Protein AF-A0A176YN49-F1 (afdb_monomer_lite)

Radius of gyration: 18.61 Å; chains: 1; bounding box: 62×33×27 Å

pLDDT: mean 78.69, std 17.14, range [41.72, 94.06]

Organism: NCBI:txid1497615

Foldseek 3Di:
DDPPPPPPPPPVPPPDDPPVRVVVVCVVVVHDDDPVRVVLVVVLVPDPDDPVVSVVVVCVVVVDDPDD

Secondary structure (DSSP, 8-state):
------------S--PPPHHHHHHHHHHTT----HHHHHHHHHHHHS---HHHHHHHHHHHHHS----

Structure (mmCIF, N/CA/C/O backbone):
data_AF-A0A176YN49-F1
#
_entry.id   AF-A0A176YN49-F1
#
loop_
_atom_site.group_PDB
_atom_site.id
_atom_site.type_symbol
_atom_site.label_atom_id
_atom_site.label_alt_id
_atom_site.label_comp_id
_atom_site.label_asym_id
_atom_site.label_entity_id
_atom_site.label_seq_id
_atom_site.pdbx_PDB_ins_code
_atom_site.Cartn_x
_atom_site.Cartn_y
_atom_site.Cartn_z
_atom_site.occupancy
_atom_site.B_iso_or_equiv
_atom_site.auth_seq_id
_atom_site.auth_comp_id
_atom_site.auth_asym_id
_atom_site.auth_atom_id
_atom_site.pdbx_PDB_model_num
ATOM 1 N N . MET A 1 1 ? -45.446 -19.916 6.060 1.00 41.72 1 MET A N 1
ATOM 2 C CA . MET A 1 1 ? -44.067 -19.858 5.524 1.00 41.72 1 MET A CA 1
ATOM 3 C C . MET A 1 1 ? -43.978 -18.670 4.577 1.00 41.72 1 MET A C 1
ATOM 5 O O . MET A 1 1 ? -44.545 -18.732 3.498 1.00 41.72 1 MET A O 1
AT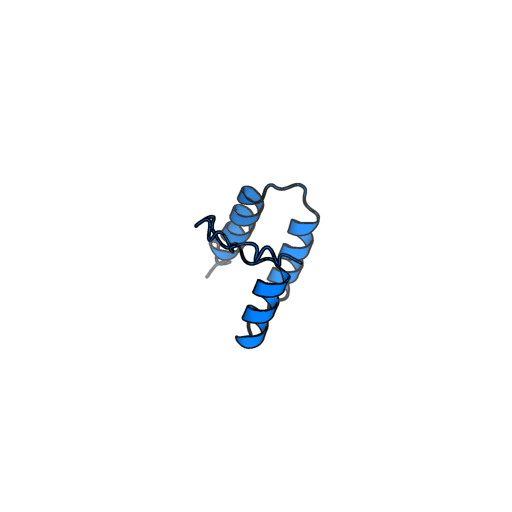OM 9 N N . THR A 1 2 ? -43.364 -17.559 4.982 1.00 41.75 2 THR A N 1
ATOM 10 C CA . THR A 1 2 ? -43.256 -16.358 4.132 1.00 41.75 2 THR A CA 1
ATOM 11 C C . THR A 1 2 ? -41.790 -15.977 3.977 1.00 41.75 2 THR A C 1
ATOM 13 O O . THR A 1 2 ? -41.196 -15.372 4.871 1.00 41.75 2 THR A O 1
ATOM 16 N N . ASN A 1 3 ? -41.202 -16.351 2.837 1.00 48.88 3 ASN A N 1
ATOM 17 C CA . ASN A 1 3 ? -39.839 -15.981 2.464 1.00 48.88 3 ASN A CA 1
ATOM 18 C C . ASN A 1 3 ? -39.772 -14.480 2.170 1.00 48.88 3 ASN A C 1
ATOM 20 O O . ASN A 1 3 ? -40.085 -14.023 1.071 1.00 48.88 3 ASN A O 1
ATOM 24 N N . LYS A 1 4 ? -39.319 -13.709 3.159 1.00 47.16 4 LYS A N 1
ATOM 25 C CA . LYS A 1 4 ? -38.988 -12.292 3.005 1.00 47.16 4 LYS A CA 1
ATOM 26 C C . LYS A 1 4 ? -37.673 -12.197 2.224 1.00 47.16 4 LYS A C 1
ATOM 28 O O . LYS A 1 4 ? -36.591 -12.213 2.807 1.00 47.16 4 LYS A O 1
ATOM 33 N N . ARG A 1 5 ? -37.746 -12.149 0.889 1.00 58.97 5 ARG A N 1
ATOM 34 C CA . ARG A 1 5 ? -36.590 -11.796 0.051 1.00 58.97 5 ARG A CA 1
ATOM 35 C C . ARG A 1 5 ? -36.184 -10.372 0.421 1.00 58.97 5 ARG A C 1
ATOM 37 O O . ARG A 1 5 ? -36.883 -9.418 0.094 1.00 58.97 5 ARG A O 1
ATOM 44 N N . LYS A 1 6 ? -35.088 -10.243 1.172 1.00 54.59 6 LYS A N 1
ATOM 45 C CA . LYS A 1 6 ? -34.485 -8.954 1.511 1.00 54.59 6 LYS A CA 1
ATOM 46 C C . LYS A 1 6 ? -34.031 -8.324 0.195 1.00 54.59 6 LYS A C 1
ATOM 48 O O . LYS A 1 6 ? -33.064 -8.786 -0.406 1.00 54.59 6 LYS A O 1
ATOM 53 N N . GLY A 1 7 ? -34.780 -7.328 -0.272 1.00 46.97 7 GLY A N 1
ATOM 54 C CA . GLY A 1 7 ? -34.391 -6.507 -1.408 1.00 46.97 7 GLY A CA 1
ATOM 55 C C . GLY A 1 7 ? -32.995 -5.953 -1.156 1.00 46.97 7 GLY A C 1
ATOM 56 O O . GLY A 1 7 ? -32.741 -5.341 -0.117 1.00 46.97 7 GLY A O 1
ATOM 57 N N . SER A 1 8 ? -32.077 -6.238 -2.077 1.00 49.69 8 SER A N 1
ATOM 58 C CA . SER A 1 8 ? -30.757 -5.625 -2.103 1.00 49.69 8 SER A CA 1
ATOM 59 C C . SER A 1 8 ? -30.966 -4.154 -2.440 1.00 49.69 8 SER A C 1
ATOM 61 O O . SER A 1 8 ? -31.117 -3.782 -3.600 1.00 49.69 8 SER A O 1
ATOM 63 N N . GLY A 1 9 ? -31.081 -3.328 -1.400 1.00 49.19 9 GLY A N 1
ATOM 64 C CA . GLY A 1 9 ? -31.038 -1.884 -1.538 1.00 49.19 9 GLY A CA 1
ATOM 65 C C . GLY A 1 9 ? -29.664 -1.517 -2.070 1.00 49.19 9 GLY A C 1
ATOM 66 O O . GLY A 1 9 ? -28.690 -1.502 -1.316 1.00 49.19 9 GLY A O 1
ATOM 67 N N . ILE A 1 10 ? -29.579 -1.258 -3.372 1.00 52.84 10 ILE A N 1
ATOM 68 C CA . ILE A 1 10 ? -28.437 -0.580 -3.971 1.00 52.84 10 ILE A CA 1
ATOM 69 C C . ILE A 1 10 ? -28.531 0.870 -3.495 1.00 52.84 10 ILE A C 1
ATOM 71 O O . ILE A 1 10 ? -29.014 1.749 -4.198 1.00 52.84 10 ILE A O 1
ATOM 75 N N . ASN A 1 11 ? -28.104 1.115 -2.255 1.00 56.09 11 ASN A N 1
ATOM 76 C CA . ASN A 1 11 ? -27.612 2.432 -1.906 1.00 56.09 11 ASN A CA 1
ATOM 77 C C . ASN A 1 11 ? -26.394 2.647 -2.800 1.00 56.09 11 ASN A C 1
ATOM 79 O O . ASN A 1 11 ? -25.422 1.894 -2.728 1.00 56.09 11 ASN A O 1
ATOM 83 N N . SER A 1 12 ? -26.431 3.679 -3.629 1.00 54.59 12 SER A N 1
ATOM 84 C CA . SER A 1 12 ? -25.288 4.239 -4.355 1.00 54.59 12 SER A CA 1
ATOM 85 C C . SER A 1 12 ? -24.242 4.849 -3.399 1.00 54.59 12 SER A C 1
ATOM 87 O O . SER A 1 12 ? -23.555 5.810 -3.723 1.00 54.59 12 SER A O 1
ATOM 89 N N . SER A 1 13 ? -24.092 4.276 -2.202 1.00 57.91 13 SER A N 1
ATOM 90 C CA . SER A 1 13 ? -22.912 4.396 -1.361 1.00 57.91 13 SER A CA 1
ATOM 91 C C . SER A 1 13 ? -21.758 3.746 -2.112 1.00 57.91 13 SER A C 1
ATOM 93 O O . SER A 1 13 ? -21.854 2.572 -2.477 1.00 57.91 13 SER A O 1
ATOM 95 N N . SER A 1 14 ? -20.703 4.511 -2.381 1.00 63.19 14 SER A N 1
ATOM 96 C CA . SER A 1 14 ? -19.492 4.057 -3.067 1.00 63.19 14 SER A CA 1
ATOM 97 C C . SER A 1 14 ? -19.133 2.617 -2.684 1.00 63.19 14 SER A C 1
ATOM 99 O O . SER A 1 14 ? -18.886 2.297 -1.521 1.00 63.19 14 SER A O 1
ATOM 101 N N . ARG A 1 15 ? -19.145 1.706 -3.664 1.00 71.25 15 ARG A N 1
ATOM 102 C CA . ARG A 1 15 ? -18.772 0.307 -3.436 1.00 71.25 15 ARG A CA 1
ATOM 103 C C . ARG A 1 15 ? -17.256 0.244 -3.278 1.00 71.25 15 ARG A C 1
ATOM 105 O O . ARG A 1 15 ? -16.535 -0.017 -4.235 1.00 71.25 15 ARG A O 1
ATOM 112 N N . ILE A 1 16 ? -16.769 0.555 -2.079 1.00 74.94 16 ILE A N 1
ATOM 113 C CA . ILE A 1 16 ? -15.349 0.461 -1.751 1.00 74.94 16 ILE A CA 1
ATOM 114 C C . ILE A 1 16 ? -14.970 -1.018 -1.780 1.00 74.94 16 ILE A C 1
ATOM 116 O O . ILE A 1 16 ? -15.528 -1.839 -1.049 1.00 74.94 16 ILE A O 1
ATOM 120 N N . LEU A 1 17 ? -14.029 -1.362 -2.655 1.00 79.44 17 LEU A N 1
ATOM 121 C CA . LEU A 1 17 ? -13.437 -2.690 -2.678 1.00 79.44 17 LEU A CA 1
ATOM 122 C C . LEU A 1 17 ? -12.619 -2.862 -1.398 1.00 79.44 17 LEU A C 1
ATOM 124 O O . LEU A 1 17 ? -11.716 -2.076 -1.126 1.00 79.44 17 LEU A O 1
ATOM 128 N N . GLY A 1 18 ? -12.941 -3.883 -0.607 1.00 83.31 18 GLY A N 1
ATOM 129 C CA . GLY A 1 18 ? -12.086 -4.273 0.509 1.00 83.31 18 GLY A CA 1
ATOM 130 C C . GLY A 1 18 ? -10.767 -4.873 0.015 1.00 83.31 18 GLY A C 1
ATOM 131 O O . GLY A 1 18 ? -10.677 -5.342 -1.125 1.00 83.31 18 GLY A O 1
ATOM 132 N N . ASP A 1 19 ? -9.772 -4.927 0.902 1.00 82.31 19 ASP A N 1
ATOM 133 C CA . ASP A 1 19 ? -8.405 -5.385 0.609 1.00 82.31 19 ASP A CA 1
ATOM 134 C C . ASP A 1 19 ? -8.363 -6.730 -0.127 1.00 82.31 19 ASP A C 1
ATOM 136 O O . ASP A 1 19 ? -7.607 -6.903 -1.081 1.00 82.31 19 ASP A O 1
ATOM 140 N N . ARG A 1 20 ? -9.225 -7.676 0.267 1.00 83.25 20 ARG A N 1
ATOM 141 C CA . ARG A 1 20 ? -9.309 -9.006 -0.353 1.00 83.25 20 ARG A CA 1
ATOM 142 C C . ARG A 1 20 ? -9.720 -8.941 -1.825 1.00 83.25 20 ARG A C 1
ATOM 144 O O . ARG A 1 20 ? -9.127 -9.630 -2.650 1.00 83.25 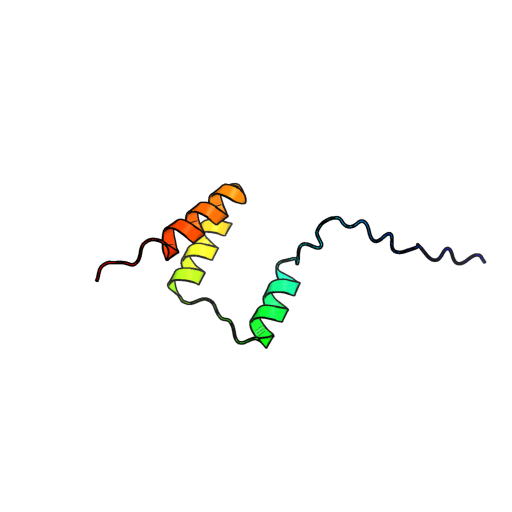20 ARG A O 1
ATOM 151 N N . THR A 1 21 ? -10.725 -8.132 -2.153 1.00 90.31 21 THR A N 1
ATOM 152 C CA . THR A 1 21 ? -11.215 -7.999 -3.532 1.00 90.31 21 THR A CA 1
ATOM 153 C C . THR A 1 21 ? -10.204 -7.249 -4.387 1.00 90.31 21 THR A C 1
ATOM 155 O O . THR A 1 21 ? -9.914 -7.670 -5.503 1.00 90.31 21 THR A O 1
ATOM 158 N N . PHE A 1 22 ? -9.614 -6.181 -3.847 1.00 85.19 22 PHE A N 1
ATOM 159 C CA . PHE A 1 22 ? -8.566 -5.435 -4.535 1.00 85.19 22 PHE A CA 1
ATOM 160 C C . PHE A 1 22 ? -7.338 -6.313 -4.831 1.00 85.19 22 PHE A C 1
ATOM 162 O O . PHE A 1 22 ? -6.823 -6.294 -5.948 1.00 85.19 22 PHE A O 1
ATOM 169 N N . ALA A 1 23 ? -6.906 -7.136 -3.869 1.00 85.25 23 ALA A N 1
ATOM 170 C CA . ALA A 1 23 ? -5.806 -8.080 -4.057 1.00 85.25 23 ALA A CA 1
ATOM 171 C C . ALA A 1 23 ? -6.119 -9.148 -5.116 1.00 85.25 23 ALA A C 1
ATOM 173 O O . ALA A 1 23 ? -5.257 -9.456 -5.934 1.00 85.25 23 ALA A O 1
ATOM 174 N N . ALA A 1 24 ? -7.345 -9.683 -5.129 1.00 88.81 24 ALA A N 1
ATOM 175 C CA . ALA A 1 24 ? -7.768 -10.657 -6.133 1.00 88.81 24 ALA A CA 1
ATOM 176 C C . ALA A 1 24 ? -7.727 -10.070 -7.553 1.00 88.81 24 ALA A C 1
ATOM 178 O O . ALA A 1 24 ? -7.172 -10.695 -8.451 1.00 88.81 24 ALA A O 1
ATOM 179 N N . ILE A 1 25 ? -8.245 -8.851 -7.739 1.00 87.75 25 ILE A N 1
ATOM 180 C CA . ILE A 1 25 ? -8.213 -8.152 -9.034 1.00 87.75 25 ILE A CA 1
ATOM 181 C C . ILE A 1 25 ? -6.765 -7.868 -9.449 1.00 87.75 25 ILE A C 1
ATOM 183 O O . ILE A 1 25 ? -6.360 -8.209 -10.555 1.00 87.75 25 ILE A O 1
ATOM 187 N N . SER A 1 26 ? -5.957 -7.328 -8.532 1.00 88.06 26 SER A N 1
ATOM 188 C CA . SER A 1 26 ? -4.551 -7.003 -8.804 1.00 88.06 26 SER A CA 1
ATOM 189 C C . SER A 1 26 ? -3.742 -8.235 -9.218 1.00 88.06 26 SER A C 1
ATOM 191 O O . SER A 1 26 ? -2.879 -8.147 -10.086 1.00 88.06 26 SER A O 1
ATOM 193 N N . ALA A 1 27 ? -4.024 -9.394 -8.615 1.00 88.69 27 ALA A N 1
ATOM 194 C CA . ALA A 1 27 ? -3.364 -10.650 -8.952 1.00 88.69 27 ALA A CA 1
ATOM 195 C C . ALA A 1 27 ? -3.718 -11.143 -10.363 1.00 88.69 27 ALA A C 1
ATOM 197 O O . ALA A 1 27 ? -2.824 -11.618 -11.062 1.00 88.69 27 ALA A O 1
ATOM 198 N N . VAL A 1 28 ? -4.981 -11.004 -10.787 1.00 92.50 28 VAL A N 1
ATOM 199 C CA . VAL A 1 28 ? -5.416 -11.340 -12.156 1.00 92.50 28 VAL A CA 1
ATOM 200 C C . VAL A 1 28 ? -4.689 -10.475 -13.183 1.00 92.50 28 VAL A C 1
ATOM 202 O O . VAL A 1 28 ? -4.250 -10.986 -14.207 1.00 92.50 28 VAL A O 1
ATOM 205 N N . GLU A 1 29 ? -4.480 -9.196 -12.880 1.00 91.00 29 GLU A N 1
ATOM 206 C CA . GLU A 1 29 ? -3.732 -8.284 -13.755 1.00 91.00 29 GLU A CA 1
ATOM 207 C C . 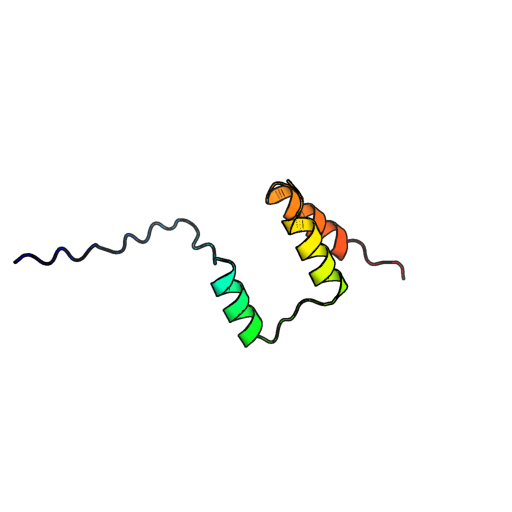GLU A 1 29 ? -2.204 -8.436 -13.656 1.00 91.00 29 GLU A C 1
ATOM 209 O O . GLU A 1 29 ? -1.452 -7.699 -14.289 1.00 91.00 29 GLU A O 1
ATOM 214 N N . GLY A 1 30 ? -1.708 -9.377 -12.847 1.00 92.00 30 GLY A N 1
ATOM 215 C CA . GLY A 1 30 ? -0.273 -9.589 -12.653 1.00 92.00 30 GLY A CA 1
ATOM 216 C C . GLY A 1 30 ? 0.434 -8.452 -11.904 1.00 92.00 30 GLY A C 1
ATOM 217 O O . GLY A 1 30 ? 1.666 -8.431 -11.838 1.00 92.00 30 GLY A O 1
ATOM 218 N N . LEU A 1 31 ? -0.315 -7.529 -11.295 1.00 89.44 31 LEU A N 1
ATOM 219 C CA . LEU A 1 31 ? 0.224 -6.396 -10.553 1.00 89.44 31 LEU A CA 1
ATOM 220 C C . LEU A 1 31 ? 0.792 -6.864 -9.211 1.00 89.44 31 LEU A C 1
ATOM 222 O O . LEU A 1 31 ? 0.102 -7.434 -8.362 1.00 89.44 31 LEU A O 1
ATOM 226 N N . LYS A 1 32 ? 2.079 -6.590 -8.994 1.00 86.62 32 LYS A N 1
ATOM 227 C CA . LYS A 1 32 ? 2.785 -6.905 -7.749 1.00 86.62 32 LYS A CA 1
ATOM 228 C C . LYS A 1 32 ? 3.502 -5.672 -7.229 1.00 86.62 32 LYS A C 1
ATOM 230 O O . LYS A 1 32 ? 4.107 -4.915 -7.982 1.00 86.62 32 LYS A O 1
ATOM 235 N N . LEU A 1 33 ? 3.490 -5.503 -5.910 1.00 85.81 33 LEU A N 1
ATOM 236 C CA . LEU A 1 33 ? 4.283 -4.466 -5.262 1.00 85.81 33 LEU A CA 1
ATOM 237 C C . LEU A 1 33 ? 5.779 -4.802 -5.349 1.00 85.81 33 LEU A C 1
ATOM 239 O O . LEU A 1 33 ? 6.196 -5.911 -4.996 1.00 85.81 33 LEU A O 1
ATOM 243 N N . GLY A 1 34 ? 6.589 -3.820 -5.746 1.00 89.62 34 GLY A N 1
ATOM 244 C CA . GLY A 1 34 ? 8.044 -3.885 -5.621 1.00 89.62 34 GLY A CA 1
ATOM 245 C C . GLY A 1 34 ? 8.492 -3.885 -4.154 1.00 89.62 34 GLY A C 1
ATOM 246 O O . GLY A 1 34 ? 7.713 -3.576 -3.249 1.00 89.62 34 GLY A O 1
ATOM 247 N N . LYS A 1 35 ? 9.766 -4.215 -3.903 1.00 91.12 35 LYS A N 1
ATOM 248 C CA . LYS A 1 35 ? 10.330 -4.314 -2.542 1.00 91.12 35 LYS A CA 1
ATOM 249 C C . LYS A 1 35 ? 10.103 -3.036 -1.717 1.00 91.12 35 LYS A C 1
ATOM 251 O O . LYS A 1 35 ? 9.501 -3.106 -0.650 1.00 91.12 35 LYS A O 1
ATOM 256 N N . ALA A 1 36 ? 10.471 -1.874 -2.262 1.00 89.94 36 ALA A N 1
ATOM 257 C CA . ALA A 1 36 ? 10.297 -0.582 -1.590 1.00 89.94 36 ALA A CA 1
ATOM 258 C C . ALA A 1 36 ? 8.820 -0.263 -1.283 1.00 89.94 36 ALA A C 1
ATOM 260 O O . ALA A 1 36 ? 8.485 0.290 -0.236 1.00 89.94 36 ALA A O 1
ATOM 261 N N . SER A 1 37 ? 7.912 -0.641 -2.185 1.00 89.75 37 SER A N 1
ATOM 262 C CA . SER A 1 37 ? 6.472 -0.449 -2.010 1.00 89.75 37 SER A CA 1
ATOM 263 C C . SER A 1 37 ? 5.910 -1.347 -0.903 1.00 89.75 37 SER A C 1
ATOM 265 O O . SER A 1 37 ? 5.087 -0.891 -0.112 1.00 89.75 37 SER A O 1
ATOM 267 N N . LYS A 1 38 ? 6.379 -2.602 -0.804 1.00 91.00 38 LYS A N 1
ATOM 268 C CA . LYS A 1 38 ? 6.011 -3.541 0.272 1.00 91.00 38 LYS A CA 1
ATOM 269 C C . LYS A 1 38 ? 6.481 -3.052 1.641 1.00 91.00 38 LYS A C 1
ATOM 271 O O . LYS A 1 38 ? 5.707 -3.073 2.596 1.00 91.00 38 LYS A O 1
ATOM 276 N N . GLU A 1 39 ? 7.724 -2.587 1.731 1.00 92.25 39 GLU A N 1
ATOM 277 C CA . GLU A 1 39 ? 8.292 -2.033 2.966 1.00 92.25 39 GLU A CA 1
ATOM 278 C C . GLU A 1 39 ? 7.497 -0.811 3.437 1.00 92.25 39 GLU A C 1
ATOM 280 O O . GLU A 1 39 ? 7.093 -0.742 4.599 1.00 92.25 39 GLU A O 1
ATOM 285 N N . ARG A 1 40 ? 7.168 0.101 2.514 1.00 92.44 40 ARG A N 1
ATOM 286 C CA . ARG A 1 40 ? 6.333 1.269 2.812 1.00 92.44 40 ARG A CA 1
ATOM 287 C C . ARG A 1 40 ? 4.937 0.880 3.283 1.00 92.44 40 ARG A C 1
ATOM 289 O O . ARG A 1 40 ? 4.466 1.434 4.269 1.00 92.44 40 ARG A O 1
ATOM 296 N N . LEU A 1 41 ? 4.285 -0.077 2.621 1.00 90.75 41 LEU A N 1
ATOM 297 C CA . LEU A 1 41 ? 2.964 -0.556 3.034 1.00 90.75 41 LEU A CA 1
ATOM 298 C C . LEU A 1 41 ? 2.997 -1.143 4.454 1.00 90.75 41 LEU A C 1
ATOM 300 O O . LEU A 1 41 ? 2.136 -0.825 5.270 1.00 90.75 41 LEU A O 1
ATOM 304 N N . SER A 1 42 ? 4.019 -1.940 4.776 1.00 92.19 42 SER A N 1
ATOM 305 C CA . SER A 1 42 ? 4.221 -2.485 6.125 1.00 92.19 42 SER A CA 1
ATOM 306 C C . SER A 1 42 ? 4.398 -1.376 7.169 1.00 92.19 42 SER A C 1
ATOM 308 O O . SER A 1 42 ? 3.745 -1.401 8.213 1.00 92.19 42 SER A O 1
ATOM 310 N N . ALA A 1 43 ? 5.214 -0.359 6.873 1.00 92.56 43 ALA A N 1
ATOM 311 C CA . ALA A 1 43 ? 5.407 0.795 7.752 1.00 92.56 43 ALA A CA 1
ATOM 312 C C . ALA A 1 43 ? 4.113 1.611 7.944 1.00 92.56 43 ALA A C 1
ATOM 314 O O . ALA A 1 43 ? 3.769 1.974 9.068 1.00 92.56 43 ALA A O 1
ATOM 315 N N . LEU A 1 44 ? 3.353 1.846 6.870 1.00 92.25 44 LEU A N 1
ATOM 316 C CA . LEU A 1 44 ? 2.076 2.568 6.903 1.00 92.25 44 LEU A CA 1
ATOM 317 C C . LEU A 1 44 ? 0.976 1.811 7.651 1.00 92.25 44 LEU A C 1
ATOM 319 O O . LEU A 1 44 ? 0.103 2.431 8.253 1.00 92.25 44 LEU A O 1
ATOM 323 N N . ASN A 1 45 ? 0.983 0.481 7.622 1.00 88.62 45 ASN A N 1
ATOM 324 C CA . ASN A 1 45 ? 0.012 -0.318 8.368 1.00 88.62 45 ASN A CA 1
ATOM 325 C C . ASN A 1 45 ? 0.294 -0.317 9.871 1.00 88.62 45 ASN A C 1
ATOM 327 O O . ASN A 1 45 ? -0.644 -0.377 10.659 1.00 88.62 45 ASN A O 1
ATOM 331 N N . LYS A 1 46 ? 1.565 -0.188 10.264 1.00 93.31 46 LYS A N 1
ATOM 332 C CA . LYS A 1 46 ? 1.980 -0.061 11.668 1.00 93.31 46 LYS A CA 1
ATOM 333 C C . LYS A 1 46 ? 1.830 1.362 12.216 1.00 93.31 46 LYS A C 1
ATOM 335 O O . LYS A 1 46 ? 1.876 1.553 13.428 1.00 93.31 46 LYS A O 1
ATOM 340 N N . SER A 1 47 ? 1.672 2.363 11.350 1.00 91.19 47 SER A N 1
ATOM 341 C CA . SER A 1 47 ? 1.528 3.756 11.768 1.00 91.19 47 SER A CA 1
ATOM 342 C C . SER A 1 47 ? 0.091 4.087 12.182 1.00 91.19 47 SER A C 1
ATOM 344 O O . SER A 1 47 ? -0.881 3.530 11.670 1.00 91.19 47 SER A O 1
ATOM 346 N N . LYS A 1 48 ? -0.057 5.059 13.088 1.00 93.56 48 LYS A N 1
ATOM 347 C CA . LYS A 1 48 ? -1.360 5.582 13.541 1.00 93.56 48 LYS A CA 1
ATOM 348 C C . LYS A 1 48 ? -1.919 6.673 12.609 1.00 93.56 48 LYS A C 1
ATOM 350 O O . LYS A 1 48 ? -2.661 7.544 13.050 1.00 93.56 48 LYS A O 1
ATOM 355 N N . LEU A 1 49 ? -1.526 6.664 11.333 1.00 92.94 49 LEU A N 1
ATOM 356 C CA . LEU A 1 49 ? -1.923 7.682 10.358 1.00 92.94 49 LEU A CA 1
ATOM 357 C C . LEU A 1 49 ? -3.370 7.490 9.896 1.00 92.94 49 LEU A C 1
ATOM 359 O O . LEU A 1 49 ? -3.831 6.365 9.686 1.00 92.94 49 LEU A O 1
ATOM 363 N N . THR A 1 50 ? -4.062 8.600 9.647 1.00 93.44 50 THR A N 1
ATOM 364 C CA . THR A 1 50 ? -5.385 8.578 9.015 1.00 93.44 50 THR A CA 1
ATOM 365 C C . THR A 1 50 ? -5.285 8.104 7.559 1.00 93.44 50 THR A C 1
ATOM 367 O O . THR A 1 50 ? -4.227 8.230 6.933 1.00 93.44 50 THR A O 1
ATOM 370 N N . PRO A 1 51 ? -6.379 7.611 6.950 1.00 88.75 51 PRO A N 1
ATOM 371 C CA . PRO A 1 51 ? -6.371 7.226 5.538 1.00 88.75 51 PRO A CA 1
ATOM 372 C C . PRO A 1 51 ? -5.890 8.343 4.599 1.00 88.75 51 PRO A C 1
ATOM 374 O O . PRO A 1 51 ? -5.165 8.075 3.643 1.00 88.75 51 PRO A O 1
ATOM 377 N N . ALA A 1 52 ? -6.240 9.602 4.885 1.00 91.94 52 ALA A N 1
ATOM 378 C CA . ALA A 1 52 ? -5.786 10.750 4.101 1.00 91.94 52 ALA A CA 1
ATOM 379 C C . ALA A 1 52 ? -4.264 10.948 4.193 1.00 91.94 52 ALA A C 1
ATOM 381 O O . ALA A 1 52 ? -3.606 11.131 3.170 1.00 91.94 52 ALA A O 1
ATOM 382 N N . GLN A 1 53 ? -3.697 10.827 5.395 1.00 94.06 53 GLN A N 1
ATOM 383 C CA . GLN A 1 53 ? -2.252 10.922 5.612 1.00 94.06 53 GLN A CA 1
ATOM 384 C C . GLN A 1 53 ? -1.498 9.756 4.965 1.00 94.06 53 GLN A C 1
ATOM 386 O O . GLN A 1 53 ? -0.465 9.972 4.336 1.00 94.06 53 GLN A O 1
ATOM 391 N N . LYS A 1 54 ? -2.030 8.528 5.045 1.00 92.19 54 LYS A N 1
ATOM 392 C CA . LYS A 1 54 ? -1.446 7.366 4.354 1.00 92.19 54 LYS A CA 1
ATOM 393 C C . LYS A 1 54 ? -1.377 7.596 2.844 1.00 92.19 54 LYS A C 1
ATOM 395 O O . LYS A 1 54 ? -0.343 7.329 2.239 1.00 92.19 54 LYS A O 1
ATOM 400 N N . ARG A 1 55 ? -2.444 8.135 2.239 1.00 90.75 55 ARG A N 1
ATOM 401 C CA . ARG A 1 55 ? -2.455 8.494 0.810 1.00 90.75 55 ARG A CA 1
ATOM 402 C C . ARG A 1 55 ? -1.406 9.551 0.476 1.00 90.75 55 ARG A C 1
ATOM 404 O O . ARG A 1 55 ? -0.676 9.372 -0.492 1.00 90.75 55 ARG A O 1
ATOM 411 N N . ALA A 1 56 ? -1.307 10.610 1.279 1.00 93.44 56 ALA A N 1
ATOM 412 C CA . ALA A 1 56 ?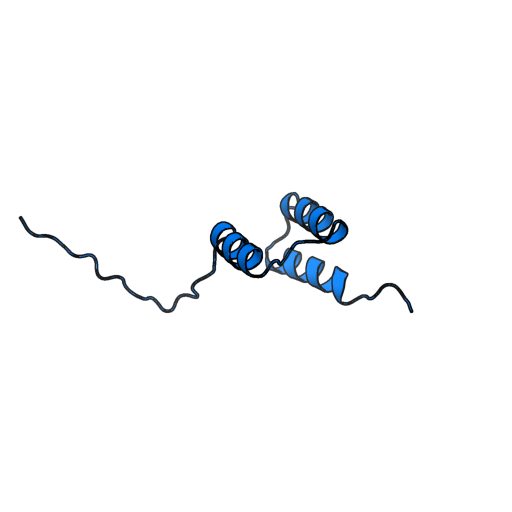 -0.312 11.659 1.074 1.00 93.44 56 ALA A CA 1
ATOM 413 C C . ALA A 1 56 ? 1.122 11.104 1.110 1.00 93.44 56 ALA A C 1
ATOM 415 O O . ALA A 1 56 ? 1.922 11.422 0.236 1.00 93.44 56 ALA A O 1
ATOM 416 N N . GLU A 1 57 ? 1.425 10.213 2.058 1.00 91.50 57 GLU A N 1
ATOM 417 C CA . GLU A 1 57 ? 2.748 9.590 2.176 1.00 91.50 57 GLU A CA 1
ATOM 418 C C . GLU A 1 57 ? 3.074 8.670 0.991 1.00 91.50 57 GLU A C 1
ATOM 420 O O . GLU A 1 57 ? 4.198 8.672 0.486 1.00 91.50 57 GLU A O 1
ATOM 425 N N . VAL A 1 58 ? 2.085 7.916 0.495 1.00 90.94 58 VAL A N 1
ATOM 426 C CA . VAL A 1 58 ? 2.245 7.123 -0.732 1.00 90.94 58 VAL A CA 1
ATOM 427 C C . VAL A 1 58 ? 2.539 8.037 -1.920 1.00 90.94 58 VAL A C 1
ATOM 429 O O . VAL A 1 58 ? 3.526 7.805 -2.611 1.00 90.94 58 VAL A O 1
ATOM 432 N N . LEU A 1 59 ? 1.736 9.083 -2.138 1.00 91.94 59 LEU A N 1
ATOM 433 C CA . LEU A 1 59 ? 1.919 10.015 -3.255 1.00 91.94 59 LEU A CA 1
ATOM 434 C C . LEU A 1 59 ? 3.283 10.704 -3.197 1.00 91.94 59 LEU A C 1
ATOM 436 O O . LEU A 1 59 ? 4.012 10.694 -4.185 1.00 91.94 59 LEU A O 1
ATOM 440 N N . ARG A 1 60 ? 3.677 11.216 -2.028 1.00 90.19 60 ARG A N 1
ATOM 441 C CA . ARG A 1 60 ? 4.987 11.845 -1.807 1.00 90.19 60 ARG A CA 1
ATOM 442 C C . ARG A 1 60 ? 6.136 10.946 -2.263 1.00 90.19 60 ARG A C 1
ATOM 444 O O . ARG A 1 60 ? 7.088 11.425 -2.870 1.00 90.19 60 ARG A O 1
ATOM 451 N N . ALA A 1 61 ? 6.035 9.646 -2.000 1.00 88.81 61 ALA A N 1
ATOM 452 C CA . ALA A 1 61 ? 7.080 8.691 -2.330 1.00 88.81 61 ALA A CA 1
ATOM 453 C C . ALA A 1 61 ? 7.198 8.337 -3.825 1.00 88.81 61 ALA A C 1
ATOM 455 O O . ALA A 1 61 ? 8.201 7.737 -4.204 1.00 88.81 61 ALA A O 1
ATOM 456 N N . TYR A 1 62 ? 6.201 8.671 -4.651 1.00 83.69 62 TYR A N 1
ATOM 457 C CA . TYR A 1 62 ? 6.218 8.436 -6.104 1.00 83.69 62 TYR A CA 1
ATOM 458 C C . TYR A 1 62 ? 6.245 9.727 -6.935 1.00 83.69 62 TYR A C 1
ATOM 460 O O . TYR A 1 62 ? 6.667 9.689 -8.085 1.00 83.69 62 TYR A O 1
ATOM 468 N N . VAL A 1 63 ? 5.831 10.865 -6.368 1.00 82.81 63 VAL A N 1
A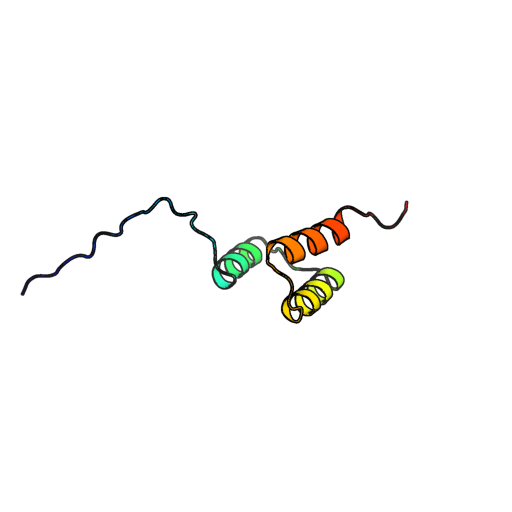TOM 469 C CA . VAL A 1 63 ? 5.884 12.190 -7.018 1.00 82.81 63 VAL A CA 1
ATOM 470 C C . VAL A 1 63 ? 7.296 12.781 -7.000 1.00 82.81 63 VAL A C 1
ATOM 472 O O . VAL A 1 63 ? 7.614 13.621 -7.830 1.00 82.81 63 VAL A O 1
ATOM 475 N N . GLN A 1 64 ? 8.156 12.339 -6.084 1.00 62.00 64 GLN A N 1
ATOM 476 C CA . GLN A 1 64 ? 9.567 12.716 -6.049 1.00 62.00 64 GLN A CA 1
ATOM 477 C C . GLN A 1 64 ? 10.387 11.637 -6.776 1.00 62.00 64 GLN A C 1
ATOM 479 O O . GLN A 1 64 ? 10.801 10.666 -6.132 1.00 62.00 64 GLN A O 1
ATOM 484 N N . PRO A 1 65 ? 10.625 11.736 -8.100 1.00 55.78 65 PRO A N 1
ATOM 485 C CA . PRO A 1 65 ? 11.652 10.918 -8.719 1.00 55.78 65 PRO A CA 1
ATOM 486 C C . PRO A 1 65 ? 12.979 11.269 -8.041 1.00 55.78 65 PRO A C 1
ATOM 488 O O . PRO A 1 65 ? 13.400 12.425 -8.035 1.00 55.78 65 PRO A O 1
ATOM 491 N N . LYS A 1 66 ? 13.638 10.270 -7.439 1.00 55.62 66 LYS A N 1
ATOM 492 C CA . LYS A 1 66 ? 15.065 10.385 -7.124 1.00 55.62 66 LYS A CA 1
ATOM 493 C C . LYS A 1 66 ? 15.767 10.816 -8.413 1.00 55.62 66 LYS A C 1
ATOM 495 O O . LYS A 1 66 ? 15.553 10.171 -9.435 1.00 55.62 66 LYS A O 1
ATOM 500 N N . GLY A 1 67 ? 16.521 11.911 -8.311 1.00 57.47 67 GLY A N 1
ATOM 501 C CA . GLY A 1 67 ? 17.198 12.640 -9.382 1.00 57.47 67 GLY A CA 1
ATOM 502 C C . GLY A 1 67 ? 17.521 11.850 -10.650 1.00 57.47 67 GLY A C 1
ATOM 503 O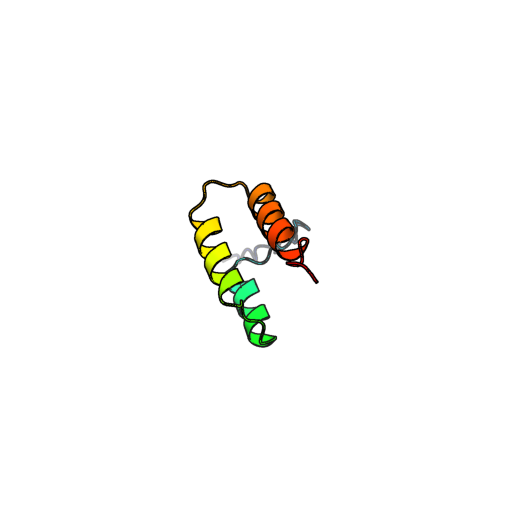 O . GLY A 1 67 ? 18.097 10.763 -10.598 1.00 57.47 67 GLY A O 1
ATOM 504 N N . ARG A 1 68 ? 17.179 12.460 -11.784 1.00 42.44 68 ARG A N 1
ATOM 505 C CA . ARG A 1 68 ? 18.055 12.439 -12.952 1.00 42.44 68 ARG A CA 1
ATOM 506 C C . ARG A 1 68 ? 18.984 13.634 -12.855 1.00 42.44 68 ARG A C 1
ATOM 508 O O . ARG A 1 68 ? 18.477 14.695 -12.425 1.00 42.44 68 ARG A O 1
#

Sequence (68 aa):
MTNKRKGSGINSSSRILGDRTFAAISAVEGLKLGKASKERLSALNKSKLTPAQKRAEVLRAYVQPKGR